Protein AF-A0AAV3IYG7-F1 (afdb_monomer_lite)

InterPro domains:
  IPR000477 Reverse transcriptase domain [PF00078] (35-120)
  IPR000477 Reverse transcriptase domain [PS50878] (16-145)
  IPR043502 DNA/RNA polymerase superfamily [SSF56672] (20-133)
  IPR051083 Group II Intron Splicing and Mobility/Defense [PTHR34047] (17-133)

pLDDT: mean 74.73, std 14.95, range [31.97, 92.0]

Secondary structure (DSSP, 8-state):
-HHHHHHHHHHHHHHHHHHHHS----PPPPEEEEEEPTTSS-EEEEEE--HHHHHHHHHHHHHHHHHHTTTS-TT--TT-TT--HHHHHHHHHHH-TT---------TTHHHH--HHHHHHHHHHH-S--TTTHHHHHHHHHTT-

Organism: NCBI:txid1140002

Foldseek 3Di:
DVVVVVVCVVVLVVLLCVCQVVVVDAFDAWDWDWDDDVPDPDTDTDGHGDPSLVSLVVVVVVVVLVQCVVVDDPCDQPPHPPGDPVNNVVCCVVPVVPPPDDDDDDDPPVLPPDDLVVVVVVVCVRDVPCSSVVNNSVSSVSNND

Structure (mmCIF, N/CA/C/O backbone):
data_AF-A0AAV3IYG7-F1
#
_entry.id   AF-A0AAV3IYG7-F1
#
loop_
_atom_site.group_PDB
_atom_site.id
_atom_site.type_symbol
_atom_site.label_atom_id
_atom_site.label_alt_id
_atom_site.label_comp_id
_atom_site.label_asym_id
_atom_site.label_entity_id
_atom_site.label_seq_id
_atom_site.pdbx_PDB_ins_code
_atom_site.Cartn_x
_atom_site.Cartn_y
_atom_site.Cartn_z
_atom_site.occupancy
_atom_site.B_iso_or_equiv
_atom_site.auth_seq_id
_atom_site.auth_comp_id
_atom_site.auth_asym_id
_atom_site.auth_atom_id
_atom_site.pdbx_PDB_model_num
ATOM 1 N N . MET A 1 1 ? 14.280 -11.332 24.195 1.00 46.75 1 MET A N 1
ATOM 2 C CA . MET A 1 1 ? 13.773 -10.893 22.870 1.00 46.75 1 MET A CA 1
ATOM 3 C C . MET A 1 1 ? 12.643 -11.783 22.332 1.00 46.75 1 MET A C 1
ATOM 5 O O . MET A 1 1 ? 11.568 -11.270 22.045 1.00 46.75 1 MET A O 1
ATOM 9 N N . ILE A 1 2 ? 12.818 -13.112 22.281 1.00 38.03 2 ILE A N 1
ATOM 10 C CA . ILE A 1 2 ? 11.799 -14.061 21.774 1.00 38.03 2 ILE A CA 1
ATOM 11 C C . ILE A 1 2 ? 10.493 -14.020 22.594 1.00 38.03 2 ILE A C 1
ATOM 13 O O . ILE A 1 2 ? 9.405 -13.979 22.024 1.00 38.03 2 ILE A O 1
ATOM 17 N N . GLN A 1 3 ? 10.577 -13.927 23.926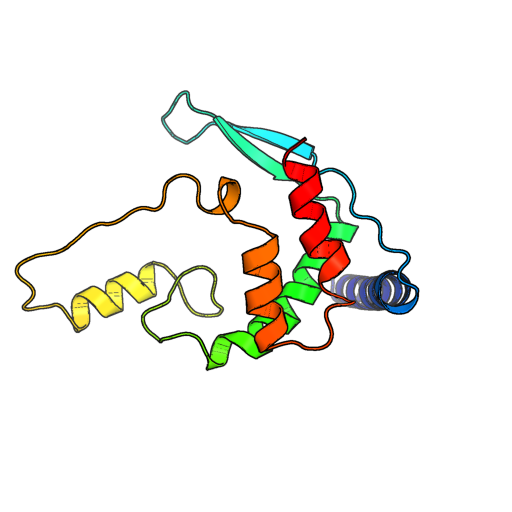 1.00 37.12 3 GLN A N 1
ATOM 18 C CA . GLN A 1 3 ? 9.386 -13.834 24.782 1.00 37.12 3 GLN A CA 1
ATOM 19 C C . GLN A 1 3 ? 8.567 -12.550 24.560 1.00 37.12 3 GLN A C 1
ATOM 21 O O . GLN A 1 3 ? 7.341 -12.617 24.576 1.00 37.12 3 GLN A O 1
ATOM 26 N N . GLN A 1 4 ? 9.205 -11.408 24.267 1.00 36.06 4 GLN A N 1
ATOM 27 C CA . GLN A 1 4 ? 8.495 -10.172 23.904 1.00 36.06 4 GLN A CA 1
ATOM 28 C C . GLN A 1 4 ? 7.768 -10.314 22.558 1.00 36.06 4 GLN A C 1
ATOM 30 O O . GLN A 1 4 ? 6.613 -9.910 22.459 1.00 36.06 4 GLN A O 1
ATOM 35 N N . MET A 1 5 ? 8.371 -10.961 21.551 1.00 31.97 5 MET A N 1
ATOM 36 C CA . MET A 1 5 ? 7.691 -11.241 20.275 1.00 31.97 5 MET A CA 1
ATOM 37 C C . MET A 1 5 ? 6.485 -12.174 20.446 1.00 31.97 5 MET A C 1
ATOM 39 O O . MET A 1 5 ? 5.448 -11.952 19.821 1.00 31.97 5 MET A O 1
ATOM 43 N N . VAL A 1 6 ? 6.577 -13.192 21.310 1.00 42.72 6 VAL A N 1
ATOM 44 C CA . VAL A 1 6 ? 5.449 -14.098 21.604 1.00 42.72 6 VAL A CA 1
ATOM 45 C C . VAL A 1 6 ? 4.322 -13.365 22.340 1.00 42.72 6 VAL A C 1
ATOM 47 O O . VAL A 1 6 ? 3.150 -13.555 22.013 1.00 42.72 6 VAL A O 1
ATOM 50 N N . LEU A 1 7 ? 4.656 -12.486 23.288 1.00 38.38 7 LEU A N 1
ATOM 51 C CA . LEU A 1 7 ? 3.686 -11.664 24.020 1.00 38.38 7 LEU A CA 1
ATOM 52 C C . LEU A 1 7 ? 2.997 -10.636 23.119 1.00 38.38 7 LEU A C 1
ATOM 54 O O . LEU A 1 7 ? 1.782 -10.466 23.220 1.00 38.38 7 LEU A O 1
ATOM 58 N N . VAL A 1 8 ? 3.738 -10.009 22.201 1.00 49.22 8 VAL A N 1
ATOM 59 C CA . VAL A 1 8 ? 3.182 -9.117 21.171 1.00 49.22 8 VAL A CA 1
ATOM 60 C C . VAL A 1 8 ? 2.242 -9.893 20.249 1.00 49.22 8 VAL A C 1
ATOM 62 O O . VAL A 1 8 ? 1.115 -9.451 20.037 1.00 49.22 8 VAL A O 1
ATOM 65 N N . LYS A 1 9 ? 2.627 -11.091 19.785 1.00 44.34 9 LYS A N 1
ATOM 66 C CA . LYS A 1 9 ? 1.757 -11.957 18.967 1.00 44.34 9 LYS A CA 1
ATOM 67 C C . LYS A 1 9 ? 0.492 -12.408 19.718 1.00 44.34 9 LYS A C 1
ATOM 69 O O . LYS A 1 9 ? -0.588 -12.413 19.130 1.00 44.34 9 LYS A O 1
ATOM 74 N N . LYS A 1 10 ? 0.585 -12.736 21.016 1.00 45.53 10 LYS A N 1
ATOM 75 C CA . LYS A 1 10 ? -0.571 -13.118 21.857 1.00 45.53 10 LYS A CA 1
ATOM 76 C C . LYS A 1 10 ? -1.506 -11.938 22.159 1.00 45.53 10 LYS A C 1
ATOM 78 O O . LYS A 1 10 ? -2.718 -12.086 22.006 1.00 45.53 10 LYS A O 1
ATOM 83 N N . LYS A 1 11 ? -0.975 -10.766 22.538 1.00 49.44 11 LYS A N 1
ATOM 84 C CA . LYS A 1 11 ? -1.778 -9.538 22.734 1.00 49.44 11 LYS A CA 1
ATOM 85 C C . LYS A 1 11 ? -2.436 -9.091 21.431 1.00 49.44 11 LYS A C 1
ATOM 87 O O . LYS A 1 11 ? -3.602 -8.711 21.446 1.00 49.44 11 LYS A O 1
ATOM 92 N N . SER A 1 12 ? -1.719 -9.195 20.315 1.00 51.84 12 SER A N 1
ATOM 93 C CA . SER A 1 12 ? -2.225 -8.835 18.992 1.00 51.84 12 SER A CA 1
ATOM 94 C C . SER A 1 12 ? -3.387 -9.729 18.552 1.00 51.84 12 SER A C 1
ATOM 96 O O . SER A 1 12 ? -4.419 -9.195 18.162 1.00 51.84 12 SER A O 1
ATOM 98 N N . LYS A 1 13 ? -3.300 -11.056 18.739 1.00 55.12 13 LYS A N 1
ATOM 99 C CA . LYS A 1 13 ? -4.431 -11.975 18.493 1.00 55.12 13 LYS A CA 1
ATOM 100 C C . LYS A 1 13 ? -5.660 -11.662 19.352 1.00 55.12 13 LYS A C 1
ATOM 102 O O . LYS A 1 13 ? -6.780 -11.737 18.855 1.00 55.12 13 LYS A O 1
ATOM 107 N N . LYS A 1 14 ? -5.465 -11.313 20.630 1.00 56.75 14 LYS A N 1
ATOM 108 C CA . LYS A 1 14 ? -6.571 -11.000 21.551 1.00 56.75 14 LYS A CA 1
ATOM 109 C C . LYS A 1 14 ? -7.279 -9.698 21.169 1.00 56.75 14 LYS A C 1
ATOM 111 O O . LYS A 1 14 ? -8.501 -9.672 21.151 1.00 56.75 14 LYS A O 1
ATOM 116 N N . LEU A 1 15 ? -6.523 -8.654 20.824 1.00 55.88 15 LEU A N 1
ATOM 117 C CA . LEU A 1 15 ? -7.082 -7.377 20.370 1.00 55.88 15 LEU A CA 1
ATOM 118 C C . LEU A 1 15 ? -7.750 -7.516 18.998 1.00 55.88 15 LEU A C 1
ATOM 120 O O . LEU A 1 15 ? -8.841 -7.002 18.808 1.00 55.88 15 LEU A O 1
ATOM 124 N N . PHE A 1 16 ? -7.145 -8.262 18.072 1.00 62.09 16 PHE A N 1
ATOM 125 C CA . PHE A 1 16 ? -7.723 -8.520 16.753 1.00 62.09 16 PHE A CA 1
ATOM 126 C C . PHE A 1 16 ? -9.082 -9.228 16.855 1.00 62.09 16 PHE A C 1
ATOM 128 O O . PHE A 1 16 ? -10.060 -8.750 16.289 1.00 62.09 16 PHE A O 1
ATOM 135 N N . ASN A 1 17 ? -9.168 -10.305 17.647 1.00 59.12 17 ASN A N 1
ATOM 136 C CA . ASN A 1 17 ? -10.435 -11.000 17.885 1.00 59.12 17 ASN A CA 1
ATOM 137 C C . ASN A 1 17 ? -11.465 -10.106 18.583 1.00 59.12 17 ASN A C 1
ATOM 139 O O . ASN A 1 17 ? -12.628 -10.151 18.217 1.00 59.12 17 ASN A O 1
ATOM 143 N N . LEU A 1 18 ? -11.061 -9.289 19.557 1.00 56.06 18 LEU A N 1
ATOM 144 C CA . LEU A 1 18 ? -11.997 -8.430 20.285 1.00 56.06 18 LEU A CA 1
ATOM 145 C C . LEU A 1 18 ? -12.561 -7.301 19.406 1.00 56.06 18 LEU A C 1
ATOM 147 O O . LEU A 1 18 ? -13.737 -6.986 19.497 1.00 56.06 18 LEU A O 1
ATOM 151 N N . TYR A 1 19 ? -11.741 -6.703 18.540 1.00 61.50 19 TYR A N 1
ATOM 152 C CA . TYR A 1 19 ? -12.141 -5.539 17.745 1.00 61.50 19 TYR A CA 1
ATOM 153 C C . TYR A 1 19 ? -12.897 -5.889 16.459 1.00 61.50 19 TYR A C 1
ATOM 155 O O . TYR A 1 19 ? -13.784 -5.139 16.060 1.00 61.50 19 TYR A O 1
ATOM 163 N N . LEU A 1 20 ? -12.553 -7.004 15.807 1.00 62.19 20 LEU A N 1
ATOM 164 C CA . LEU A 1 20 ? -13.175 -7.405 14.539 1.00 62.19 20 LEU A CA 1
ATOM 165 C C . LEU A 1 20 ? -14.357 -8.352 14.717 1.00 62.19 20 LEU A C 1
ATOM 167 O O . LEU A 1 20 ? -15.270 -8.321 13.901 1.00 62.19 20 LEU A O 1
ATOM 171 N N . LYS A 1 21 ? -14.347 -9.191 15.758 1.00 60.94 21 LYS A N 1
ATOM 172 C CA . LYS A 1 21 ? -15.425 -10.161 15.986 1.00 60.94 21 LYS A CA 1
ATOM 173 C C . LYS A 1 21 ? -16.632 -9.535 16.682 1.00 60.94 21 LYS A C 1
ATOM 175 O O . LYS A 1 21 ? -17.751 -9.922 16.386 1.00 60.94 21 LYS A O 1
ATOM 180 N N . GLU A 1 22 ? -16.396 -8.562 17.561 1.00 60.81 22 GLU A N 1
ATOM 181 C CA . GLU A 1 22 ? -17.451 -7.835 18.283 1.00 60.81 22 GLU A CA 1
ATOM 182 C C . GLU A 1 22 ? -17.884 -6.544 17.560 1.00 60.81 22 GLU A C 1
ATOM 184 O O . GLU A 1 22 ? -18.664 -5.775 18.106 1.00 60.81 22 GLU A O 1
ATOM 189 N N . GLU A 1 23 ? -17.332 -6.247 16.373 1.00 64.62 23 GLU A N 1
ATOM 190 C CA . GLU A 1 23 ? -17.621 -5.034 15.576 1.00 64.62 23 GLU A CA 1
ATOM 191 C C . GLU A 1 23 ? -17.437 -3.694 16.337 1.00 64.62 23 GLU A C 1
ATOM 193 O O . GLU A 1 23 ? -17.863 -2.633 15.891 1.00 64.62 23 GLU A O 1
ATOM 198 N N . THR A 1 24 ? -16.735 -3.702 17.475 1.00 66.06 24 THR A N 1
ATOM 199 C CA . THR A 1 24 ? -16.560 -2.528 18.353 1.00 66.06 24 THR A CA 1
ATOM 200 C C . THR A 1 24 ? -15.470 -1.561 17.888 1.00 66.06 24 THR A C 1
ATOM 202 O O . THR A 1 24 ? -15.221 -0.535 18.533 1.00 66.06 24 THR A O 1
ATOM 205 N N . TYR A 1 25 ? -14.777 -1.862 16.787 1.00 69.62 25 TYR A N 1
ATOM 206 C CA . TYR A 1 25 ? -13.652 -1.055 16.335 1.00 69.62 25 TYR A CA 1
ATOM 207 C C . TYR A 1 25 ? -14.087 0.296 15.761 1.00 69.62 25 TYR A C 1
ATOM 209 O O . TYR A 1 25 ? -14.676 0.383 14.685 1.00 69.62 25 TYR A O 1
ATOM 217 N N . HIS A 1 26 ? -13.694 1.361 16.458 1.00 68.88 26 HIS A N 1
ATOM 218 C CA . HIS A 1 26 ? -13.879 2.737 16.019 1.00 68.88 26 HIS A CA 1
ATOM 219 C C . HIS A 1 26 ? -12.515 3.369 15.718 1.00 68.88 26 HIS A C 1
ATOM 221 O O . HIS A 1 26 ? -11.714 3.561 16.643 1.00 68.88 26 HIS A O 1
ATOM 227 N N . PRO A 1 27 ? -12.219 3.688 14.444 1.00 70.44 27 PRO A N 1
ATOM 228 C CA . PRO A 1 27 ? -10.933 4.251 14.069 1.00 70.44 27 PRO A CA 1
ATOM 229 C C . PRO A 1 27 ? -10.714 5.617 14.721 1.00 70.44 27 PRO A C 1
ATOM 231 O O . PRO A 1 27 ? -11.581 6.490 14.687 1.00 70.44 27 PRO A O 1
ATOM 234 N N . GLN A 1 28 ? -9.523 5.819 15.283 1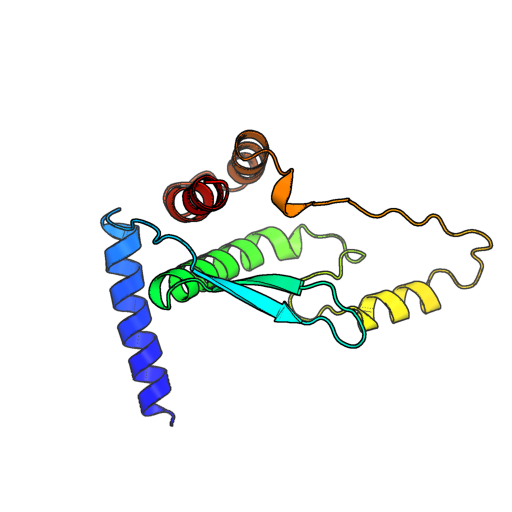.00 72.38 28 GLN A N 1
ATOM 235 C CA . GLN A 1 28 ? -9.152 7.093 15.894 1.00 72.38 28 GLN A CA 1
ATOM 236 C C . GLN A 1 28 ? -8.636 8.080 14.832 1.00 72.38 28 GLN A C 1
ATOM 238 O O . GLN A 1 28 ? -8.007 7.656 13.847 1.00 72.38 28 GLN A O 1
ATOM 243 N N . PRO A 1 29 ? -8.859 9.398 15.016 1.00 73.06 29 PRO A N 1
ATOM 244 C CA . PRO A 1 29 ? -8.343 10.407 14.103 1.00 73.06 29 PRO A CA 1
ATOM 245 C C . PRO A 1 29 ? -6.814 10.350 14.058 1.00 73.06 29 PRO A C 1
ATOM 247 O O . PRO A 1 29 ? -6.127 10.167 15.066 1.00 73.06 29 PRO A O 1
ATOM 250 N N . VAL A 1 30 ? -6.271 10.471 12.851 1.00 75.94 30 VAL A N 1
ATOM 251 C CA . VAL A 1 30 ? -4.832 10.351 12.612 1.00 75.94 30 VAL A CA 1
ATOM 252 C C . VAL A 1 30 ? -4.137 11.654 12.990 1.00 75.94 30 VAL A C 1
ATOM 254 O O . VAL A 1 30 ? -4.538 12.730 12.552 1.00 75.94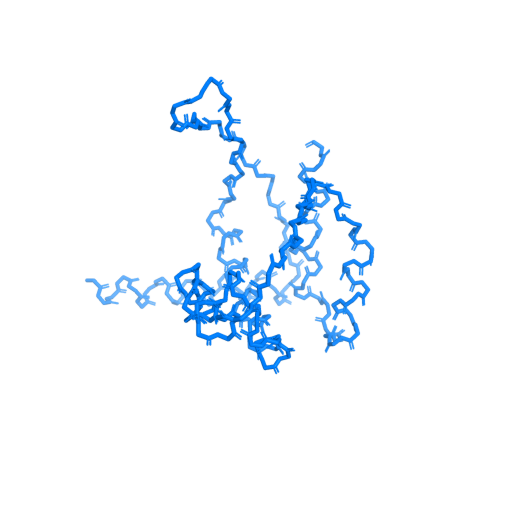 30 VAL A O 1
ATOM 257 N N . ARG A 1 31 ? -3.054 11.566 13.769 1.00 77.31 31 ARG A N 1
ATOM 258 C CA . ARG A 1 31 ? -2.270 12.746 14.152 1.00 77.31 31 ARG A CA 1
ATOM 259 C C . ARG A 1 31 ? -1.449 13.226 12.959 1.00 77.31 31 ARG A C 1
ATOM 261 O O . ARG A 1 31 ? -0.672 12.445 12.410 1.00 77.31 31 ARG A O 1
ATOM 268 N N . ARG A 1 32 ? -1.601 14.494 12.569 1.00 78.25 32 ARG A N 1
ATOM 269 C CA . ARG A 1 32 ? -0.778 15.107 11.518 1.00 78.25 32 ARG A CA 1
ATOM 270 C C . ARG A 1 32 ? 0.536 15.613 12.104 1.00 78.25 32 ARG A C 1
ATOM 272 O O . ARG A 1 32 ? 0.541 16.349 13.084 1.00 78.25 32 ARG A O 1
ATOM 279 N N . MET A 1 33 ? 1.639 15.224 11.481 1.00 80.62 33 MET A N 1
ATOM 280 C CA . MET A 1 33 ? 2.983 15.704 11.782 1.00 80.62 33 MET A CA 1
ATOM 281 C C . MET A 1 33 ? 3.622 16.191 10.488 1.00 80.62 33 MET A C 1
ATOM 283 O O . MET A 1 33 ? 3.535 15.513 9.468 1.00 80.62 33 MET A O 1
ATOM 287 N N . TYR A 1 34 ? 4.261 17.353 10.515 1.00 79.94 34 TYR A N 1
ATOM 288 C CA . TYR A 1 34 ? 4.933 17.903 9.345 1.00 79.94 34 TYR A CA 1
ATOM 289 C C . TYR A 1 34 ? 6.423 17.594 9.425 1.00 79.94 34 TYR A C 1
ATOM 291 O O . TYR A 1 34 ? 7.075 17.943 10.405 1.00 79.94 34 TYR A O 1
ATOM 299 N N . ILE A 1 35 ? 6.951 16.920 8.402 1.00 81.94 35 ILE A N 1
ATOM 300 C CA . ILE A 1 35 ? 8.389 16.669 8.262 1.00 81.94 35 ILE A CA 1
ATOM 301 C C . ILE A 1 35 ? 8.908 17.448 7.063 1.00 81.94 35 ILE A C 1
ATOM 303 O O . ILE A 1 35 ? 8.310 17.428 5.987 1.00 81.94 35 ILE A O 1
ATOM 307 N N . GLU A 1 36 ? 10.033 18.127 7.233 1.00 82.94 36 GLU A N 1
ATOM 308 C CA . GLU A 1 36 ? 10.691 18.842 6.147 1.00 82.94 36 GLU A CA 1
ATOM 309 C C . GLU A 1 36 ? 11.228 17.869 5.094 1.00 82.94 36 GLU A C 1
ATOM 311 O O . GLU A 1 36 ? 11.810 16.823 5.401 1.00 82.94 36 GLU A O 1
ATOM 316 N N . LYS A 1 37 ? 11.031 18.194 3.816 1.00 75.62 37 LYS A N 1
ATOM 317 C CA . LYS A 1 37 ? 11.678 17.437 2.744 1.00 75.62 37 LYS A CA 1
ATOM 318 C C . LYS A 1 37 ? 13.169 17.771 2.727 1.00 75.62 37 LYS A C 1
ATOM 320 O O . LYS A 1 37 ? 13.540 18.939 2.808 1.00 75.62 37 LYS A O 1
ATOM 325 N N . LYS A 1 38 ? 14.014 16.755 2.512 1.00 77.38 38 LYS A N 1
ATOM 326 C CA . LYS A 1 38 ? 15.436 16.970 2.201 1.00 77.38 38 LYS A CA 1
ATOM 327 C C . LYS A 1 38 ? 15.549 17.997 1.067 1.00 77.38 38 LYS A C 1
ATOM 329 O O . LYS A 1 38 ? 14.955 17.806 0.008 1.00 77.38 38 LYS A O 1
ATOM 334 N N . ASN A 1 39 ? 16.293 19.073 1.319 1.00 73.19 39 ASN A N 1
ATOM 335 C CA . ASN A 1 39 ? 16.606 20.147 0.373 1.00 73.19 39 ASN A CA 1
ATOM 336 C C . ASN A 1 39 ? 15.404 20.965 -0.152 1.00 73.19 39 ASN A C 1
ATOM 338 O O . ASN A 1 39 ? 15.480 21.525 -1.244 1.00 73.19 39 ASN A O 1
ATOM 342 N N . SER A 1 40 ? 14.290 21.079 0.587 1.00 73.25 40 SER A N 1
ATOM 343 C CA . SER A 1 40 ? 13.209 22.007 0.205 1.00 73.25 40 SER A CA 1
ATOM 344 C C . SER A 1 40 ? 12.466 22.586 1.411 1.00 73.25 40 SER A C 1
ATOM 346 O O . SER A 1 40 ? 12.197 21.862 2.364 1.00 73.25 40 SER A O 1
ATOM 348 N N . LYS A 1 41 ? 11.993 23.838 1.311 1.00 71.31 41 LYS A N 1
ATOM 349 C CA . LYS A 1 41 ? 11.106 24.471 2.314 1.00 71.31 41 LYS A CA 1
ATOM 350 C C . LYS A 1 41 ? 9.698 23.847 2.399 1.00 71.31 41 LYS A C 1
ATOM 352 O O . LYS A 1 41 ? 8.896 24.253 3.233 1.00 71.31 41 LYS A O 1
ATOM 357 N N . LYS A 1 42 ? 9.352 22.893 1.522 1.00 75.62 42 LYS A N 1
ATOM 358 C CA . LYS A 1 42 ? 8.033 22.242 1.519 1.00 75.62 42 LYS A CA 1
ATOM 359 C C . LYS A 1 42 ? 7.984 21.136 2.572 1.00 75.62 42 LYS A C 1
ATOM 361 O O . LYS A 1 42 ? 8.818 20.229 2.574 1.00 75.62 42 LYS A O 1
ATOM 366 N N . GLN A 1 43 ? 6.956 21.175 3.412 1.00 78.00 43 GLN A N 1
ATOM 367 C CA . GLN A 1 43 ? 6.691 20.151 4.417 1.00 78.00 43 GLN A CA 1
ATOM 368 C C . GLN A 1 43 ? 5.881 18.988 3.824 1.00 78.00 43 GLN A C 1
ATOM 370 O O . GLN A 1 43 ? 4.998 19.182 2.985 1.00 78.00 43 GLN A O 1
ATOM 375 N N . ARG A 1 44 ? 6.186 17.760 4.252 1.00 74.44 44 ARG A N 1
ATOM 376 C CA . ARG A 1 44 ? 5.399 16.556 3.976 1.00 74.44 44 ARG A CA 1
ATOM 377 C C . ARG A 1 44 ? 4.492 16.288 5.182 1.00 74.44 44 ARG A C 1
ATOM 379 O O . ARG A 1 44 ? 5.021 15.978 6.251 1.00 74.44 44 ARG A O 1
ATOM 386 N N . PRO A 1 45 ? 3.160 16.375 5.035 1.00 78.44 45 PRO A N 1
ATOM 387 C CA . PRO A 1 45 ? 2.260 15.931 6.085 1.00 78.44 45 PRO A CA 1
ATOM 388 C C . PRO A 1 45 ? 2.358 14.405 6.209 1.00 78.44 45 PRO A C 1
ATOM 390 O O . PRO A 1 45 ? 2.208 13.672 5.231 1.00 78.44 45 PRO A O 1
ATOM 393 N N . LEU A 1 46 ? 2.631 13.924 7.415 1.00 76.25 46 LEU A N 1
ATOM 394 C CA . LEU A 1 46 ? 2.535 12.524 7.798 1.00 76.25 46 LEU A CA 1
ATOM 395 C C . LEU A 1 46 ? 1.327 12.342 8.699 1.00 76.25 46 LEU A C 1
ATOM 397 O O . LEU A 1 46 ? 1.179 13.025 9.710 1.00 76.25 46 LEU A O 1
ATOM 401 N N . GLY A 1 47 ? 0.485 11.381 8.345 1.00 77.50 47 GLY A N 1
ATOM 402 C CA . GLY A 1 47 ? -0.529 10.872 9.244 1.00 77.50 47 GLY A CA 1
ATOM 403 C C . GLY A 1 47 ? 0.056 9.749 10.095 1.00 77.50 47 GLY A C 1
ATOM 404 O O . GLY A 1 47 ? 0.403 8.700 9.558 1.00 77.50 47 GLY A O 1
ATOM 405 N N . ILE A 1 48 ? 0.167 9.947 11.408 1.00 75.88 48 ILE A N 1
ATOM 406 C CA . ILE A 1 48 ? 0.605 8.913 12.351 1.00 75.88 48 ILE A CA 1
ATOM 407 C C . ILE A 1 48 ? -0.633 8.278 12.993 1.00 75.88 48 ILE A C 1
ATOM 409 O O . ILE A 1 48 ? -1.263 8.893 13.861 1.00 75.88 48 ILE A O 1
ATOM 413 N N . PRO A 1 49 ? -1.020 7.060 12.569 1.00 78.56 49 PRO A N 1
ATOM 414 C CA . PRO A 1 49 ? -2.090 6.318 13.222 1.00 78.56 49 PRO A CA 1
ATOM 415 C C . PRO A 1 49 ? -1.657 5.825 14.609 1.00 78.56 49 PRO A C 1
ATOM 417 O O . PRO A 1 49 ? -0.464 5.660 14.889 1.00 78.56 49 PRO A O 1
ATOM 420 N N . THR A 1 50 ? -2.638 5.564 15.473 1.00 80.69 50 THR A N 1
ATOM 421 C CA . THR A 1 50 ? -2.423 4.929 16.780 1.00 80.69 50 THR A CA 1
ATOM 422 C C . THR A 1 50 ? -1.879 3.507 16.609 1.00 80.69 50 THR A C 1
ATOM 424 O O . THR A 1 50 ? -1.985 2.899 15.543 1.00 80.69 50 THR A O 1
ATOM 427 N N . PHE A 1 51 ? -1.274 2.952 17.662 1.00 80.38 51 PHE A N 1
ATOM 428 C CA . PHE A 1 51 ? -0.709 1.600 17.613 1.00 80.38 51 PHE A CA 1
ATOM 429 C C . PHE A 1 51 ? -1.763 0.528 17.289 1.00 80.38 51 PHE A C 1
ATOM 431 O O . PHE A 1 51 ? -1.501 -0.367 16.491 1.00 80.38 51 PHE A O 1
ATOM 438 N N . THR A 1 52 ? -2.960 0.646 17.868 1.00 77.25 52 THR A N 1
ATOM 439 C CA . THR A 1 52 ? -4.096 -0.248 17.594 1.00 77.25 52 THR A CA 1
ATOM 440 C C . THR A 1 52 ? -4.496 -0.204 16.126 1.00 77.25 52 THR A C 1
ATOM 442 O O . THR A 1 52 ? -4.680 -1.247 15.504 1.00 77.25 52 THR A O 1
ATOM 445 N N . ASP A 1 53 ? -4.548 0.994 15.549 1.00 77.31 53 ASP A N 1
ATOM 446 C CA . ASP A 1 53 ? -4.941 1.176 14.158 1.00 77.31 53 ASP A CA 1
ATOM 447 C C . ASP A 1 53 ? -3.870 0.658 13.202 1.00 77.31 53 ASP A C 1
ATOM 449 O O . ASP A 1 53 ? -4.210 0.028 12.207 1.00 77.31 53 ASP A O 1
ATOM 453 N N . LYS A 1 54 ? -2.582 0.858 13.518 1.00 80.38 54 LYS A N 1
ATOM 454 C CA . LYS A 1 54 ? -1.479 0.240 12.763 1.00 80.38 54 LYS A CA 1
ATOM 455 C C . LYS A 1 54 ? -1.600 -1.276 12.762 1.00 80.38 54 LYS A C 1
ATOM 457 O O . LYS A 1 54 ? -1.427 -1.900 11.728 1.00 80.38 54 LYS A O 1
ATOM 462 N N . LEU A 1 55 ? -1.919 -1.866 13.911 1.00 81.00 55 LEU A N 1
ATOM 463 C CA . LEU A 1 55 ? -2.032 -3.314 14.044 1.00 81.00 55 LEU A CA 1
ATOM 464 C C . LEU A 1 55 ? -3.160 -3.888 13.180 1.00 81.00 55 LEU A C 1
ATOM 466 O O . LEU A 1 55 ? -2.966 -4.897 12.507 1.00 81.00 55 LEU A O 1
ATOM 470 N N . ILE A 1 56 ? -4.323 -3.234 13.189 1.00 77.88 56 ILE A N 1
ATOM 471 C CA . ILE A 1 56 ? -5.479 -3.639 12.381 1.00 77.88 56 ILE A CA 1
ATOM 472 C C . ILE A 1 56 ? -5.194 -3.408 10.892 1.00 77.88 56 ILE A C 1
ATOM 474 O O . ILE A 1 56 ? -5.479 -4.286 10.082 1.00 77.88 56 ILE A O 1
ATOM 478 N N . GLN A 1 57 ? -4.568 -2.282 10.532 1.00 79.94 57 GLN A N 1
ATOM 479 C CA . GLN A 1 57 ? -4.145 -1.996 9.157 1.00 79.94 57 GLN A CA 1
ATOM 480 C C . GLN A 1 57 ? -3.159 -3.042 8.626 1.00 79.94 57 GLN A C 1
ATOM 482 O O . GLN A 1 57 ? -3.351 -3.527 7.516 1.00 79.94 57 GLN A O 1
ATOM 487 N N . GLU A 1 58 ? -2.152 -3.439 9.409 1.00 83.25 58 GLU A N 1
ATOM 488 C CA . GLU A 1 58 ? -1.198 -4.484 9.010 1.00 83.25 58 GLU A CA 1
ATOM 489 C C . GLU A 1 58 ? -1.871 -5.854 8.868 1.00 83.25 58 GLU A C 1
ATOM 491 O O . GLU A 1 58 ? -1.587 -6.596 7.933 1.00 83.25 58 GLU A O 1
ATOM 496 N N . ALA A 1 59 ? -2.810 -6.195 9.750 1.00 81.31 59 ALA A N 1
ATOM 497 C CA . ALA A 1 59 ? -3.529 -7.458 9.635 1.00 81.31 59 ALA A CA 1
ATOM 498 C C . ALA A 1 59 ? -4.436 -7.504 8.391 1.00 81.31 59 ALA A C 1
ATOM 500 O O . ALA A 1 59 ? -4.449 -8.504 7.674 1.00 81.31 59 ALA A O 1
ATOM 501 N N . VAL A 1 60 ? -5.142 -6.410 8.091 1.00 80.62 60 VAL A N 1
ATOM 502 C CA . VAL A 1 60 ? -5.933 -6.272 6.856 1.00 80.62 60 VAL A CA 1
ATOM 503 C C . VAL A 1 60 ? -5.032 -6.306 5.623 1.00 80.62 60 VAL A C 1
ATOM 505 O O . VAL A 1 60 ? -5.367 -6.966 4.642 1.00 80.62 60 VAL A O 1
ATOM 508 N N . ARG A 1 61 ? -3.868 -5.652 5.684 1.00 84.81 61 ARG A N 1
ATOM 509 C CA . ARG A 1 61 ? -2.866 -5.674 4.618 1.00 84.81 61 ARG A CA 1
ATOM 510 C C . ARG A 1 61 ? -2.426 -7.098 4.288 1.00 84.81 61 ARG A C 1
ATOM 512 O O . ARG A 1 61 ? -2.443 -7.445 3.118 1.00 84.81 61 ARG A O 1
ATOM 519 N N . LEU A 1 62 ? -2.107 -7.926 5.284 1.00 83.31 62 LEU A N 1
ATOM 520 C CA . LEU A 1 62 ? -1.705 -9.324 5.059 1.00 83.31 62 LEU A CA 1
ATOM 521 C C . LEU A 1 62 ? -2.793 -10.139 4.342 1.00 83.31 62 LEU A C 1
ATOM 523 O O . LEU A 1 62 ? -2.492 -10.931 3.450 1.00 83.31 62 LEU A O 1
ATOM 527 N N . ILE A 1 63 ? -4.061 -9.929 4.711 1.00 83.00 63 ILE A N 1
ATOM 528 C CA . ILE A 1 63 ? -5.197 -10.593 4.058 1.00 83.00 63 ILE A CA 1
ATOM 529 C C . ILE A 1 63 ? -5.310 -10.123 2.604 1.00 83.00 63 ILE A C 1
ATOM 531 O O . ILE A 1 63 ? -5.372 -10.951 1.698 1.00 83.00 63 ILE A O 1
ATOM 535 N N . LEU A 1 64 ? -5.288 -8.809 2.366 1.00 83.62 64 LEU A N 1
ATOM 536 C CA . LEU A 1 64 ? -5.393 -8.243 1.020 1.00 83.62 64 LEU A CA 1
ATOM 537 C C . LEU A 1 64 ? -4.213 -8.650 0.131 1.00 83.62 64 LEU A C 1
ATOM 539 O O . LEU A 1 64 ? -4.433 -9.026 -1.016 1.00 83.62 64 LEU A O 1
ATOM 543 N N . GLU A 1 65 ? -2.987 -8.643 0.654 1.00 85.38 65 GLU A N 1
ATOM 544 C CA . GLU A 1 65 ? -1.796 -9.108 -0.064 1.00 85.38 65 GLU A CA 1
ATOM 545 C C . GLU A 1 65 ? -1.986 -10.555 -0.538 1.00 85.38 65 GLU A C 1
ATOM 547 O O . GLU A 1 65 ? -1.788 -10.831 -1.715 1.00 85.38 65 GLU A O 1
ATOM 552 N N . SER A 1 66 ? -2.480 -11.461 0.314 1.00 86.31 66 SER A N 1
ATOM 553 C CA . SER A 1 66 ? -2.703 -12.861 -0.085 1.00 86.31 66 SER A CA 1
ATOM 554 C C . SER A 1 66 ? -3.723 -13.045 -1.222 1.00 86.31 66 SER A C 1
ATOM 556 O O . SER A 1 66 ? -3.624 -14.005 -1.984 1.00 86.31 66 SER A O 1
ATOM 558 N N . ILE A 1 67 ? -4.685 -12.125 -1.359 1.00 85.75 67 ILE A N 1
ATOM 559 C CA . ILE A 1 67 ? -5.754 -12.188 -2.368 1.00 85.75 67 ILE A CA 1
ATOM 560 C C . ILE A 1 67 ? -5.316 -11.520 -3.676 1.00 85.75 67 ILE A C 1
ATOM 562 O O . ILE A 1 67 ? -5.615 -12.021 -4.760 1.00 85.75 67 ILE A O 1
ATOM 566 N N . TYR A 1 68 ? -4.646 -10.369 -3.586 1.00 87.81 68 TYR A N 1
ATOM 567 C CA . TYR A 1 68 ? -4.323 -9.534 -4.744 1.00 87.81 68 TYR A CA 1
ATOM 568 C C . TYR A 1 68 ? -2.943 -9.812 -5.343 1.00 87.81 68 TYR A C 1
ATOM 570 O O . TYR A 1 68 ? -2.769 -9.583 -6.536 1.00 87.81 68 TYR A O 1
ATOM 578 N N . GLU A 1 69 ? -1.985 -10.346 -4.582 1.00 87.62 69 GLU A N 1
ATOM 579 C CA . GLU A 1 69 ? -0.655 -10.676 -5.109 1.00 87.62 69 GLU A CA 1
ATOM 580 C C . GLU A 1 69 ? -0.673 -11.601 -6.343 1.00 87.62 69 GLU A C 1
ATOM 582 O O . GLU A 1 69 ? 0.026 -11.271 -7.300 1.00 87.62 69 GLU A O 1
ATOM 587 N N . PRO A 1 70 ? -1.486 -12.680 -6.417 1.00 88.50 70 PRO A N 1
ATOM 588 C CA . PRO A 1 70 ? -1.565 -13.501 -7.631 1.00 88.50 70 PRO A CA 1
ATOM 589 C C . PRO A 1 70 ? -2.321 -12.830 -8.790 1.00 88.50 70 PRO A C 1
ATOM 591 O O . PRO A 1 70 ? -2.299 -13.336 -9.906 1.00 88.50 70 PRO A O 1
ATOM 594 N N . VAL A 1 71 ? -3.030 -11.728 -8.533 1.00 89.44 71 VAL A N 1
ATOM 595 C CA . VAL A 1 71 ? -3.800 -10.983 -9.544 1.00 89.44 71 VAL A CA 1
ATOM 596 C C . VAL A 1 71 ? -2.961 -9.858 -10.154 1.00 89.44 71 VAL A C 1
ATOM 598 O O . VAL A 1 71 ? -3.247 -9.410 -11.260 1.00 89.44 71 VAL A O 1
ATOM 601 N N . PHE A 1 72 ? -1.955 -9.362 -9.432 1.00 90.00 72 PHE A N 1
ATOM 602 C CA . PHE A 1 72 ? -1.132 -8.256 -9.898 1.00 90.00 72 PHE A CA 1
ATOM 603 C C . PHE A 1 72 ? -0.155 -8.680 -10.991 1.00 90.00 72 PHE A C 1
ATOM 605 O O . PHE A 1 72 ? 0.662 -9.578 -10.802 1.00 90.00 72 PHE A O 1
ATOM 612 N N . GLU A 1 73 ? -0.157 -7.907 -12.073 1.00 89.94 73 GLU A N 1
ATOM 613 C CA . GLU A 1 73 ? 0.796 -8.032 -13.171 1.00 89.94 73 GLU A CA 1
ATOM 614 C C . GLU A 1 73 ? 2.251 -7.901 -12.715 1.00 89.94 73 GLU A C 1
ATOM 616 O O . GLU A 1 73 ? 2.578 -7.136 -11.799 1.00 89.94 73 GLU A O 1
ATOM 621 N N . ASP A 1 74 ? 3.155 -8.589 -13.407 1.00 87.62 74 ASP A N 1
ATOM 622 C CA . ASP A 1 74 ? 4.584 -8.599 -13.075 1.00 87.62 74 ASP A CA 1
ATOM 623 C C . ASP A 1 74 ? 5.265 -7.232 -13.219 1.00 87.62 74 ASP A C 1
ATOM 625 O O . ASP A 1 74 ? 6.247 -6.955 -12.525 1.00 87.62 74 ASP A O 1
ATOM 629 N N . VAL A 1 75 ? 4.709 -6.363 -14.065 1.00 88.56 75 VAL A N 1
ATOM 630 C CA . VAL A 1 75 ? 5.169 -4.980 -14.278 1.00 88.56 75 VAL A CA 1
ATOM 631 C C . VAL A 1 75 ? 4.777 -4.033 -13.136 1.00 88.56 75 VAL A C 1
ATOM 633 O O . VAL A 1 75 ? 5.249 -2.897 -13.071 1.00 88.56 75 VAL A O 1
ATOM 636 N N . SER A 1 76 ? 3.927 -4.477 -12.204 1.00 90.94 76 SER A N 1
ATOM 637 C CA . SER A 1 76 ? 3.580 -3.711 -11.007 1.00 90.94 76 SER A CA 1
ATOM 638 C C . SER A 1 76 ? 4.605 -3.966 -9.904 1.00 90.94 76 SER A C 1
ATOM 640 O O . SER A 1 76 ? 4.688 -5.065 -9.356 1.00 90.94 76 SER A O 1
ATOM 642 N N . HIS A 1 77 ? 5.390 -2.949 -9.542 1.00 87.88 77 HIS A N 1
ATOM 643 C CA . HIS A 1 77 ? 6.470 -3.090 -8.550 1.00 87.88 77 HIS A CA 1
ATOM 644 C C . HIS A 1 77 ? 6.238 -2.320 -7.240 1.00 87.88 77 HIS A C 1
ATOM 646 O O . HIS A 1 77 ? 6.986 -2.506 -6.278 1.00 87.88 77 HIS A O 1
ATOM 652 N N . GLY A 1 78 ? 5.253 -1.423 -7.192 1.00 89.19 78 GLY A N 1
ATOM 653 C CA . GLY A 1 78 ? 5.023 -0.544 -6.044 1.00 89.19 78 GLY A CA 1
ATOM 654 C C . GLY A 1 78 ? 4.374 -1.272 -4.866 1.00 89.19 78 GLY A C 1
ATOM 655 O O . GLY A 1 78 ? 3.370 -1.945 -5.048 1.00 89.19 78 GLY A O 1
ATOM 656 N N . PHE A 1 79 ? 4.917 -1.090 -3.656 1.00 86.81 79 PHE A N 1
ATOM 657 C CA . PHE A 1 79 ? 4.329 -1.555 -2.384 1.00 86.81 79 PHE A CA 1
ATOM 658 C C . PHE A 1 79 ? 3.998 -3.059 -2.307 1.00 86.81 79 PHE A C 1
ATOM 660 O O . PHE A 1 79 ? 3.125 -3.451 -1.537 1.00 86.81 79 PHE A O 1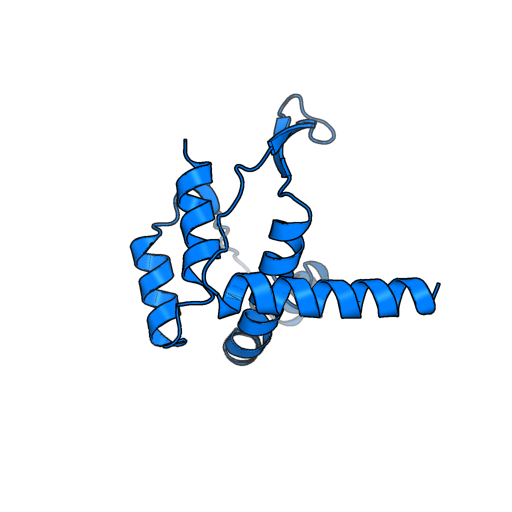
ATOM 667 N N . ARG A 1 80 ? 4.716 -3.901 -3.059 1.00 89.38 80 ARG A N 1
ATOM 668 C CA . ARG A 1 80 ? 4.527 -5.359 -3.092 1.00 89.38 80 ARG A CA 1
ATOM 669 C C . ARG A 1 80 ? 5.644 -6.111 -2.362 1.00 89.38 80 ARG A C 1
ATOM 671 O O . ARG A 1 80 ? 6.786 -5.638 -2.341 1.00 89.38 80 ARG A O 1
ATOM 678 N N . PRO A 1 81 ? 5.360 -7.290 -1.781 1.00 86.94 81 PRO A N 1
ATOM 679 C CA . PRO A 1 81 ? 6.395 -8.135 -1.199 1.00 86.94 81 PRO A CA 1
ATOM 680 C C . PRO A 1 81 ? 7.413 -8.550 -2.272 1.00 86.94 81 PRO A C 1
ATOM 682 O O . PRO A 1 81 ? 7.056 -8.863 -3.401 1.00 86.94 81 PRO A O 1
ATOM 685 N N . GLN A 1 82 ? 8.704 -8.530 -1.931 1.00 87.75 82 GLN A N 1
ATOM 686 C CA . GLN A 1 82 ? 9.818 -8.882 -2.834 1.00 87.75 82 GLN A CA 1
ATOM 687 C C . GLN A 1 82 ? 9.958 -8.032 -4.114 1.00 87.75 82 GLN A C 1
ATOM 689 O O . GLN A 1 82 ? 10.810 -8.321 -4.957 1.00 87.75 82 GLN A O 1
ATOM 694 N N . ARG A 1 83 ? 9.191 -6.945 -4.257 1.00 90.12 83 ARG A N 1
ATOM 695 C CA . ARG A 1 83 ? 9.322 -5.984 -5.359 1.00 90.12 83 ARG A CA 1
ATOM 696 C C . ARG A 1 83 ? 9.756 -4.627 -4.819 1.00 90.12 83 ARG A C 1
ATOM 698 O O . ARG A 1 83 ? 9.389 -4.200 -3.729 1.00 90.12 83 ARG A O 1
ATOM 705 N N . SER A 1 84 ? 10.600 -3.951 -5.585 1.00 89.88 84 SER A N 1
ATOM 706 C CA . SER A 1 84 ? 11.095 -2.614 -5.256 1.00 89.88 84 SER A CA 1
ATOM 707 C C . SER A 1 84 ? 11.350 -1.798 -6.516 1.00 89.88 84 SER A C 1
ATOM 709 O O . SER A 1 84 ? 11.384 -2.332 -7.627 1.00 89.88 84 SER A O 1
ATOM 711 N N . TYR A 1 85 ? 11.623 -0.508 -6.345 1.00 89.19 85 TYR A N 1
ATOM 712 C CA . TYR A 1 85 ? 12.053 0.356 -7.443 1.00 89.19 85 TYR A CA 1
ATOM 713 C C . TYR A 1 85 ? 13.240 -0.232 -8.234 1.00 89.19 85 TYR A C 1
ATOM 715 O O . TYR A 1 85 ? 13.264 -0.182 -9.461 1.00 89.19 85 TYR A O 1
ATOM 723 N N . HIS A 1 86 ? 14.182 -0.900 -7.557 1.00 92.00 86 HIS A N 1
ATOM 724 C CA . HIS A 1 86 ? 15.304 -1.560 -8.228 1.00 92.00 86 HIS A CA 1
ATOM 725 C C . HIS A 1 86 ? 14.867 -2.710 -9.141 1.00 92.00 86 HIS A C 1
ATOM 727 O O . HIS A 1 86 ? 15.493 -2.938 -10.174 1.00 92.00 86 HIS A O 1
ATOM 733 N N . THR A 1 87 ? 13.802 -3.435 -8.786 1.00 91.88 87 THR A N 1
ATOM 734 C CA . THR A 1 87 ? 13.254 -4.490 -9.655 1.00 91.88 87 THR A CA 1
ATOM 735 C C . THR A 1 87 ? 12.602 -3.904 -10.907 1.00 91.88 87 THR A C 1
ATOM 737 O O . THR A 1 87 ? 12.799 -4.451 -11.990 1.00 91.88 87 THR A O 1
ATOM 740 N N . ALA A 1 88 ? 11.937 -2.750 -10.793 1.00 90.75 88 ALA A N 1
ATOM 741 C CA . ALA A 1 88 ? 11.373 -2.043 -11.943 1.00 90.75 88 ALA A CA 1
ATOM 742 C C . ALA A 1 88 ? 12.475 -1.591 -12.914 1.00 90.75 88 ALA A C 1
ATOM 744 O O . ALA A 1 88 ? 12.426 -1.907 -14.098 1.00 90.75 88 ALA A O 1
ATOM 745 N N . LEU A 1 89 ? 13.534 -0.952 -12.402 1.00 90.62 89 LEU A N 1
ATOM 746 C CA . LEU A 1 89 ? 14.667 -0.514 -13.227 1.00 90.62 89 LEU A CA 1
ATOM 747 C C . LEU A 1 89 ? 15.365 -1.665 -13.960 1.00 90.62 89 LEU A C 1
ATOM 749 O O . LEU A 1 89 ? 15.746 -1.520 -15.121 1.00 90.62 89 LEU A O 1
ATOM 753 N N . LYS A 1 90 ? 15.542 -2.813 -13.292 1.00 91.19 90 LYS A N 1
ATOM 754 C CA . LYS A 1 90 ? 16.124 -4.009 -13.920 1.00 91.19 90 LYS A CA 1
ATOM 755 C C . LYS A 1 90 ? 15.253 -4.522 -15.066 1.00 91.19 90 LYS A C 1
ATOM 757 O O . LYS A 1 90 ? 15.794 -4.864 -16.113 1.00 91.19 90 LYS A O 1
ATOM 762 N N . THR A 1 91 ? 13.937 -4.543 -14.868 1.00 89.75 91 THR A N 1
ATOM 763 C CA . THR A 1 91 ? 12.961 -4.977 -15.879 1.00 89.75 91 THR A CA 1
ATOM 764 C C . THR A 1 91 ? 13.000 -4.047 -17.087 1.00 89.75 91 THR A C 1
ATOM 766 O O . THR A 1 91 ? 13.214 -4.512 -18.202 1.00 89.75 91 THR A O 1
ATOM 769 N N . ILE A 1 92 ? 12.965 -2.729 -16.857 1.00 89.56 92 ILE A N 1
ATOM 770 C CA . ILE A 1 92 ? 13.077 -1.713 -17.915 1.00 89.56 92 ILE A CA 1
ATOM 771 C C . ILE A 1 92 ? 14.372 -1.895 -18.716 1.00 89.56 92 ILE A C 1
ATOM 773 O O . ILE A 1 92 ? 14.339 -1.978 -19.941 1.00 89.56 92 ILE A O 1
ATOM 777 N N . LYS A 1 93 ? 15.519 -2.024 -18.037 1.00 88.56 93 LYS A N 1
ATOM 778 C CA . LYS A 1 93 ? 16.820 -2.200 -18.702 1.00 88.56 93 LYS A CA 1
ATOM 779 C C . LYS A 1 93 ? 16.895 -3.487 -19.532 1.00 88.56 93 LYS A C 1
ATOM 781 O O . LYS A 1 93 ? 17.574 -3.500 -20.555 1.00 88.56 93 LYS A O 1
ATOM 786 N N . ARG A 1 94 ? 16.250 -4.567 -19.079 1.00 88.50 94 ARG A N 1
ATOM 787 C CA . ARG A 1 94 ? 16.262 -5.868 -19.764 1.00 88.50 94 ARG A CA 1
ATOM 788 C C . ARG A 1 94 ? 15.322 -5.895 -20.967 1.00 88.50 94 ARG A C 1
ATOM 790 O O . ARG A 1 94 ? 15.695 -6.429 -22.002 1.00 88.50 94 ARG A O 1
ATOM 797 N N . GLU A 1 95 ? 14.116 -5.360 -20.818 1.00 86.88 95 GLU A N 1
ATOM 798 C CA . GLU A 1 95 ? 13.026 -5.558 -21.784 1.00 86.88 95 GLU A CA 1
ATOM 799 C C . GLU A 1 95 ? 12.910 -4.418 -22.800 1.00 86.88 95 GLU A C 1
ATOM 801 O O . GLU A 1 95 ? 12.496 -4.647 -23.932 1.00 86.88 95 GLU A O 1
ATOM 806 N N . PHE A 1 96 ? 13.346 -3.204 -22.451 1.00 84.06 96 PHE A N 1
ATOM 807 C CA . PHE A 1 96 ? 13.154 -2.004 -23.276 1.00 84.06 96 PHE A CA 1
ATOM 808 C C . PHE A 1 96 ? 14.444 -1.510 -23.949 1.00 84.06 96 PHE A C 1
ATOM 810 O O . PHE A 1 96 ? 14.551 -0.339 -24.303 1.00 84.06 96 PHE A O 1
ATOM 817 N N . GLY A 1 97 ? 15.427 -2.390 -24.173 1.00 80.94 97 GLY A N 1
ATOM 818 C CA . GLY A 1 97 ? 16.733 -2.023 -24.747 1.00 80.94 97 GLY A CA 1
ATOM 819 C C . GLY A 1 97 ? 16.685 -1.384 -26.146 1.00 80.94 97 GLY A C 1
ATOM 820 O O . GLY A 1 97 ? 17.625 -0.694 -26.527 1.00 80.94 97 GLY A O 1
ATOM 821 N N . GLY A 1 98 ? 15.595 -1.579 -26.897 1.00 85.12 98 GLY A N 1
ATOM 822 C CA . GLY A 1 98 ? 15.366 -0.976 -28.218 1.00 85.12 98 GLY A CA 1
ATOM 823 C C . GLY A 1 98 ? 14.326 0.151 -28.245 1.00 85.12 98 GLY A C 1
ATOM 824 O O . GLY A 1 98 ? 14.004 0.654 -29.323 1.00 85.12 98 GLY A O 1
ATOM 825 N N . ALA A 1 99 ? 13.766 0.541 -27.096 1.00 86.81 99 ALA A N 1
ATOM 826 C CA . ALA A 1 99 ? 12.746 1.582 -27.042 1.00 86.81 99 ALA A CA 1
ATOM 827 C C . ALA A 1 99 ? 13.365 2.963 -27.317 1.00 86.81 99 ALA A C 1
ATOM 829 O O . ALA A 1 99 ? 14.325 3.372 -26.668 1.00 86.81 99 ALA A O 1
ATOM 830 N N . ARG A 1 100 ? 12.803 3.693 -28.287 1.00 87.25 100 ARG A N 1
ATOM 831 C CA . ARG A 1 100 ? 13.256 5.046 -28.666 1.00 87.25 100 ARG A CA 1
ATOM 832 C C . ARG A 1 100 ? 12.514 6.172 -27.947 1.00 87.25 100 ARG A C 1
ATOM 834 O O . ARG A 1 100 ? 13.018 7.287 -27.900 1.00 87.25 100 ARG A O 1
ATOM 841 N N . TRP A 1 101 ? 11.327 5.887 -27.418 1.00 90.69 101 TRP A N 1
ATOM 842 C CA . TRP A 1 101 ? 10.432 6.874 -26.821 1.00 90.69 101 TRP A CA 1
ATOM 843 C C . TRP A 1 101 ? 9.839 6.323 -25.527 1.00 90.69 101 TRP A C 1
ATOM 845 O O . TRP A 1 101 ? 9.485 5.146 -25.459 1.00 90.69 101 TRP A O 1
ATOM 855 N N . PHE A 1 102 ? 9.716 7.189 -24.523 1.00 89.44 102 PHE A N 1
ATOM 856 C CA . PHE A 1 102 ? 9.083 6.896 -23.239 1.00 89.44 102 PHE A CA 1
ATOM 857 C C . PHE A 1 102 ? 7.959 7.900 -22.995 1.00 89.44 102 PHE A C 1
ATOM 859 O O . PHE A 1 102 ? 8.089 9.074 -23.339 1.00 89.44 102 PHE A O 1
ATOM 866 N N . VAL A 1 103 ? 6.868 7.433 -22.393 1.00 91.44 103 VAL A N 1
ATOM 867 C CA . VAL A 1 103 ? 5.755 8.282 -21.961 1.00 91.44 103 VAL A CA 1
ATOM 868 C C . VAL A 1 103 ? 5.756 8.306 -20.441 1.00 91.44 103 VAL A C 1
ATOM 870 O O . VAL A 1 103 ? 5.657 7.260 -19.801 1.00 91.44 103 VAL A O 1
ATOM 873 N N . GLU A 1 104 ? 5.888 9.497 -19.870 1.00 90.69 104 GLU A N 1
ATOM 874 C CA . GLU A 1 104 ? 5.812 9.712 -18.429 1.00 90.69 104 GLU A CA 1
ATOM 875 C C . GLU A 1 104 ? 4.401 10.171 -18.054 1.00 90.69 104 GLU A C 1
ATOM 877 O O . GLU A 1 104 ? 3.843 11.080 -18.669 1.00 90.69 104 GLU A O 1
ATOM 882 N N . GLY A 1 105 ? 3.824 9.537 -17.036 1.00 90.25 105 GLY A N 1
ATOM 883 C CA . GLY A 1 105 ? 2.547 9.931 -16.457 1.00 90.25 105 GLY A CA 1
ATOM 884 C C . GLY A 1 105 ? 2.623 9.876 -14.938 1.00 90.25 105 GLY A C 1
ATOM 885 O O . GLY A 1 105 ? 3.083 8.883 -14.378 1.00 90.25 105 GLY A O 1
ATOM 886 N N . ASP A 1 106 ? 2.154 10.934 -14.277 1.00 87.12 106 ASP A N 1
ATOM 887 C CA . ASP A 1 106 ? 2.034 11.004 -12.820 1.00 87.12 106 ASP A CA 1
ATOM 888 C C . ASP A 1 106 ? 0.600 11.356 -12.413 1.00 87.12 106 ASP A C 1
ATOM 890 O O . ASP A 1 106 ? -0.075 12.171 -13.051 1.00 87.12 106 ASP A O 1
ATOM 894 N N . ILE A 1 107 ? 0.130 10.747 -11.325 1.00 85.38 107 ILE A N 1
ATOM 895 C CA . ILE A 1 107 ? -1.215 10.966 -10.794 1.00 85.38 107 ILE A CA 1
ATOM 896 C C . ILE A 1 107 ? -1.124 11.952 -9.633 1.00 85.38 107 ILE A C 1
ATOM 898 O O . ILE A 1 107 ? -0.734 11.612 -8.511 1.00 85.38 107 ILE A O 1
ATOM 902 N N . LYS A 1 108 ? -1.571 13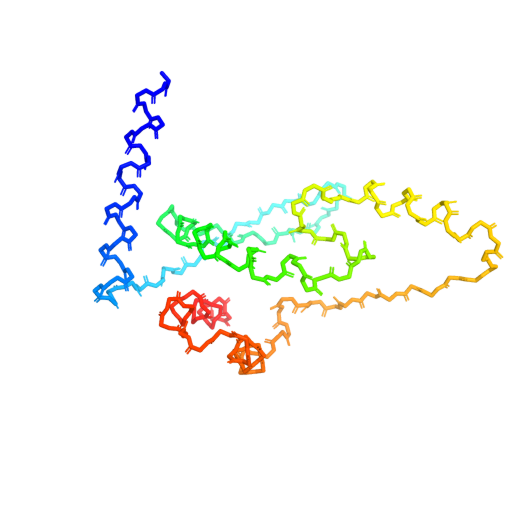.186 -9.877 1.00 79.75 108 LYS A N 1
ATOM 903 C CA . LYS A 1 108 ? -1.600 14.229 -8.850 1.00 79.75 108 LYS A CA 1
ATOM 904 C C . LYS A 1 108 ? -2.608 13.890 -7.748 1.00 79.75 108 LYS A C 1
ATOM 906 O O . LYS A 1 108 ? -3.815 13.853 -7.976 1.00 79.75 108 LYS A O 1
ATOM 911 N N . GLY A 1 109 ? -2.107 13.719 -6.525 1.00 71.19 109 GLY A N 1
ATOM 912 C CA . GLY A 1 109 ? -2.956 13.537 -5.345 1.00 71.19 109 GLY A CA 1
ATOM 913 C C . GLY A 1 109 ? -3.756 12.236 -5.378 1.00 71.19 109 GLY A C 1
ATOM 914 O O . GLY A 1 109 ? -4.931 12.247 -5.026 1.00 71.19 109 GLY A O 1
ATOM 915 N N . CYS A 1 110 ? -3.131 11.129 -5.802 1.00 76.19 110 CYS A N 1
ATOM 916 C CA . CYS A 1 110 ? -3.771 9.811 -5.891 1.00 76.19 110 CYS A CA 1
ATOM 917 C C . CYS A 1 110 ? -4.610 9.487 -4.639 1.00 76.19 110 CYS A C 1
ATOM 919 O O . CYS A 1 110 ? -5.802 9.252 -4.746 1.00 76.19 110 CYS A O 1
ATOM 921 N N . PHE A 1 111 ? -4.049 9.602 -3.433 1.00 72.50 111 PHE A N 1
ATOM 922 C CA . PHE A 1 111 ? -4.787 9.297 -2.198 1.00 72.50 111 PHE A CA 1
ATOM 923 C C . PHE A 1 111 ? -5.840 10.336 -1.798 1.00 72.50 111 PHE A C 1
ATOM 925 O O . PHE A 1 111 ? -6.820 9.988 -1.139 1.00 72.50 111 PHE A O 1
ATOM 932 N N . ASP A 1 112 ? -5.662 11.594 -2.196 1.00 74.25 112 ASP A N 1
ATOM 933 C CA . ASP A 1 112 ? -6.584 12.676 -1.848 1.00 74.25 112 ASP A CA 1
ATOM 934 C C . ASP A 1 112 ? -7.856 12.617 -2.711 1.00 74.25 112 ASP A C 1
ATOM 936 O O . ASP A 1 112 ? -8.952 12.911 -2.228 1.00 74.25 112 ASP A O 1
ATOM 940 N N . ASN A 1 113 ? -7.726 12.164 -3.961 1.00 78.88 113 ASN A N 1
ATOM 941 C CA . ASN A 1 113 ? -8.783 12.194 -4.975 1.00 78.88 113 ASN A CA 1
ATOM 942 C C . ASN A 1 113 ? -9.459 10.837 -5.241 1.00 78.88 113 ASN A C 1
ATOM 944 O O . ASN A 1 113 ? -10.329 10.760 -6.103 1.00 78.88 113 ASN A O 1
ATOM 948 N N . ILE A 1 114 ? -9.102 9.767 -4.520 1.00 80.69 114 ILE A N 1
ATOM 949 C CA . ILE A 1 114 ? -9.792 8.476 -4.666 1.00 80.69 114 ILE A CA 1
ATOM 950 C C . ILE A 1 114 ? -11.237 8.582 -4.164 1.00 80.69 114 ILE A C 1
ATOM 952 O O . ILE A 1 114 ? -11.492 8.947 -3.010 1.00 80.69 114 ILE A O 1
ATOM 956 N N . ASP A 1 115 ? -12.178 8.202 -5.030 1.00 82.50 115 ASP A N 1
ATOM 957 C CA . ASP A 1 115 ? -13.577 8.014 -4.668 1.00 82.50 115 ASP A CA 1
ATOM 958 C C . ASP A 1 115 ? -13.734 6.745 -3.817 1.00 82.50 115 ASP A C 1
ATOM 960 O O . ASP A 1 115 ? -13.448 5.621 -4.243 1.00 82.50 115 ASP A O 1
ATOM 964 N N . HIS A 1 116 ? -14.186 6.927 -2.576 1.00 79.62 116 HIS A N 1
ATOM 965 C CA . HIS A 1 116 ? -14.319 5.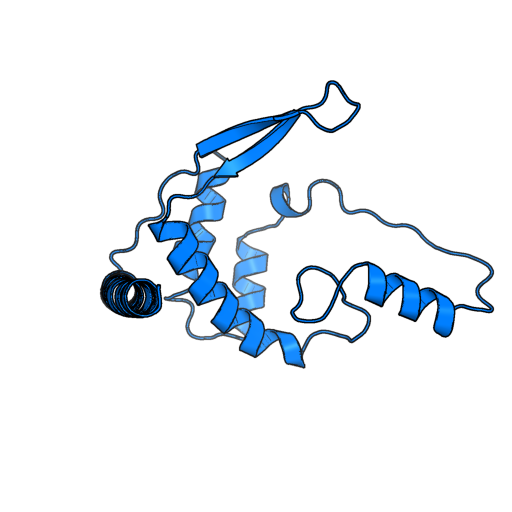826 -1.627 1.00 79.62 116 HIS A CA 1
ATOM 966 C C . HIS A 1 116 ? -15.440 4.848 -2.002 1.00 79.62 116 HIS A C 1
ATOM 968 O O . HIS A 1 116 ? -15.333 3.673 -1.661 1.00 79.62 116 HIS A O 1
ATOM 974 N N . GLY A 1 117 ? -16.500 5.298 -2.681 1.00 81.56 117 GLY A N 1
ATOM 975 C CA . GLY A 1 117 ? -17.589 4.421 -3.117 1.00 81.56 117 GLY A CA 1
ATOM 976 C C . GLY A 1 117 ? -17.121 3.459 -4.205 1.00 81.56 117 GLY A C 1
ATOM 977 O O . GLY A 1 117 ? -17.341 2.254 -4.110 1.00 81.56 117 GLY A O 1
ATOM 978 N N . THR A 1 118 ? -16.377 3.986 -5.172 1.00 85.25 118 THR A N 1
ATOM 979 C CA . THR A 1 118 ? -15.761 3.232 -6.267 1.00 85.25 118 THR A CA 1
ATOM 980 C C . THR A 1 118 ? -14.726 2.249 -5.732 1.00 85.25 118 THR A C 1
ATOM 982 O O . THR A 1 118 ? -14.744 1.078 -6.104 1.00 85.25 118 THR A O 1
ATOM 985 N N . LEU A 1 119 ? -13.867 2.682 -4.800 1.00 84.19 119 LEU A N 1
ATOM 986 C CA . LEU A 1 119 ? -12.879 1.802 -4.170 1.00 84.19 119 LEU A CA 1
ATOM 987 C C . LEU A 1 119 ? -13.543 0.630 -3.432 1.00 84.19 119 LEU A C 1
ATOM 989 O O . LEU A 1 119 ? -13.134 -0.517 -3.605 1.00 84.19 119 LEU A O 1
ATOM 993 N N . ILE A 1 120 ? -14.573 0.905 -2.625 1.00 82.69 120 ILE A N 1
ATOM 994 C CA . ILE A 1 120 ? -15.323 -0.139 -1.913 1.00 82.69 120 ILE A CA 1
ATOM 995 C C . ILE A 1 120 ? -16.003 -1.072 -2.917 1.00 82.69 120 ILE A C 1
ATOM 997 O O . ILE A 1 120 ? -15.908 -2.287 -2.766 1.00 82.69 120 ILE A O 1
ATOM 1001 N N . GLY A 1 121 ? -16.626 -0.524 -3.965 1.00 83.94 121 GLY A N 1
ATOM 1002 C CA . GLY A 1 121 ? -17.255 -1.304 -5.029 1.00 83.94 121 GLY A CA 1
ATOM 1003 C C . GLY A 1 121 ? -16.281 -2.275 -5.698 1.00 83.94 121 GLY A C 1
ATOM 1004 O O . GLY A 1 121 ? -16.585 -3.460 -5.804 1.00 83.94 121 GLY A O 1
ATOM 1005 N N . LEU A 1 122 ? -15.082 -1.808 -6.062 1.00 86.00 122 LEU A N 1
ATOM 1006 C CA . LEU A 1 122 ? -14.039 -2.644 -6.668 1.00 86.00 122 LEU A CA 1
ATOM 1007 C C . LEU A 1 122 ? -13.579 -3.769 -5.739 1.00 86.00 122 LEU A C 1
ATOM 1009 O O . LEU A 1 122 ? -13.423 -4.907 -6.180 1.00 86.00 122 LEU A O 1
ATOM 1013 N N . ILE A 1 123 ? -13.389 -3.476 -4.452 1.00 84.12 123 ILE A N 1
ATOM 1014 C CA . ILE A 1 123 ? -12.984 -4.504 -3.490 1.00 84.12 123 ILE A CA 1
ATOM 1015 C C . ILE A 1 123 ? -14.120 -5.520 -3.279 1.00 84.12 123 ILE A C 1
ATOM 1017 O O . ILE A 1 123 ? -13.851 -6.718 -3.172 1.00 84.12 123 ILE A O 1
ATOM 1021 N N . ASN A 1 124 ? -15.380 -5.072 -3.297 1.00 83.94 124 ASN A N 1
ATOM 1022 C CA . ASN A 1 124 ? -16.562 -5.919 -3.109 1.00 83.94 124 ASN A CA 1
ATOM 1023 C C . ASN A 1 124 ? -16.767 -6.928 -4.253 1.00 83.94 124 ASN A C 1
ATOM 1025 O O . ASN A 1 124 ? -17.363 -7.983 -4.048 1.00 83.94 124 ASN A O 1
ATOM 1029 N N . LEU A 1 125 ? -16.224 -6.655 -5.446 1.00 84.88 125 LEU A N 1
ATOM 1030 C CA . LEU A 1 125 ? -16.246 -7.611 -6.560 1.00 84.88 125 LEU A CA 1
ATOM 1031 C C . LEU A 1 125 ? -15.438 -8.883 -6.263 1.00 84.88 125 LEU A C 1
ATOM 1033 O O . LEU A 1 125 ? -15.789 -9.955 -6.753 1.00 84.88 125 LEU A O 1
ATOM 1037 N N . LYS A 1 126 ? -14.359 -8.783 -5.474 1.00 82.06 126 LYS A N 1
ATOM 1038 C CA . LYS A 1 126 ? -13.492 -9.925 -5.126 1.00 82.06 126 LYS A CA 1
ATOM 1039 C C . LYS A 1 126 ? -13.700 -10.432 -3.700 1.00 82.06 126 LYS A C 1
ATOM 1041 O O . LYS A 1 126 ? -13.531 -11.623 -3.455 1.00 82.06 126 LYS A O 1
ATOM 1046 N N . ILE A 1 127 ? -14.055 -9.555 -2.763 1.00 81.94 127 ILE A N 1
ATOM 1047 C CA . ILE A 1 127 ? -14.189 -9.876 -1.339 1.00 81.94 127 ILE A CA 1
ATOM 1048 C C . ILE A 1 127 ? -15.630 -9.605 -0.912 1.00 81.94 127 ILE A C 1
ATOM 1050 O O . ILE A 1 127 ? -16.010 -8.458 -0.708 1.00 81.94 127 ILE A O 1
ATOM 1054 N N . LYS A 1 128 ? -16.418 -10.675 -0.745 1.00 76.19 128 LYS A N 1
ATOM 1055 C CA . LYS A 1 128 ? -17.824 -10.579 -0.312 1.00 76.19 128 LYS A CA 1
ATOM 1056 C C . LYS A 1 128 ? -17.976 -10.174 1.155 1.00 76.19 128 LYS A C 1
ATOM 1058 O O . LYS A 1 128 ? -18.959 -9.536 1.517 1.00 76.19 128 LYS A O 1
ATOM 1063 N N . ASP A 1 129 ? -17.027 -10.560 2.006 1.00 73.62 129 ASP A N 1
ATOM 1064 C CA . ASP A 1 129 ? -17.061 -10.202 3.422 1.00 73.62 129 ASP A CA 1
ATOM 1065 C C . ASP A 1 129 ? -16.367 -8.856 3.645 1.00 73.62 129 ASP A C 1
ATOM 1067 O O . ASP A 1 129 ? -15.155 -8.767 3.822 1.00 73.62 129 ASP A O 1
ATOM 1071 N N . MET A 1 130 ? -17.144 -7.779 3.598 1.00 67.31 130 MET A N 1
ATOM 1072 C CA . MET A 1 130 ? -16.632 -6.426 3.816 1.00 67.31 130 MET A CA 1
ATOM 1073 C C . MET A 1 130 ? -16.564 -6.030 5.291 1.00 67.31 130 MET A C 1
ATOM 1075 O O . MET A 1 130 ? -16.044 -4.955 5.599 1.00 67.31 130 MET A O 1
ATOM 1079 N N . LYS A 1 131 ? -17.057 -6.860 6.218 1.00 67.12 131 LYS A N 1
ATOM 1080 C CA . LYS A 1 131 ? -17.215 -6.472 7.629 1.00 67.12 131 LYS A CA 1
ATOM 1081 C C . LYS A 1 131 ? -15.892 -6.080 8.281 1.00 67.12 131 LYS A C 1
ATOM 1083 O O . LYS A 1 131 ? -15.837 -5.119 9.040 1.00 67.12 131 LYS A O 1
ATOM 1088 N N . PHE A 1 132 ? -14.804 -6.753 7.911 1.00 68.75 132 PHE A N 1
ATOM 1089 C CA . PHE A 1 132 ? -13.465 -6.433 8.411 1.00 68.75 132 PHE A CA 1
ATOM 1090 C C . PHE A 1 132 ? -12.799 -5.240 7.700 1.00 68.75 132 PHE A C 1
ATOM 1092 O O . PHE A 1 132 ? -11.857 -4.653 8.231 1.00 68.75 132 PHE A O 1
ATOM 1099 N N . LEU A 1 133 ? -13.277 -4.866 6.508 1.00 68.19 133 LEU A N 1
ATOM 1100 C CA . LEU A 1 133 ? -12.729 -3.773 5.698 1.00 68.19 133 LEU A CA 1
ATOM 1101 C C . LEU A 1 133 ? -13.422 -2.440 5.975 1.00 68.19 133 LEU A C 1
ATOM 1103 O O . LEU A 1 133 ? -12.759 -1.404 5.998 1.00 68.19 133 LEU A O 1
ATOM 1107 N N . LEU A 1 134 ? -14.735 -2.451 6.218 1.00 65.38 134 LEU A N 1
ATOM 1108 C CA . LEU A 1 134 ? -15.547 -1.245 6.403 1.00 65.38 134 LEU A CA 1
ATOM 1109 C C . LEU A 1 134 ? -15.008 -0.296 7.489 1.00 65.38 134 LEU A C 1
ATOM 1111 O O . LEU A 1 134 ? -14.915 0.900 7.205 1.00 65.38 134 LEU A O 1
ATOM 1115 N N . PRO A 1 135 ? -14.572 -0.764 8.675 1.00 62.97 135 PRO A N 1
ATOM 1116 C CA . PRO A 1 135 ? -14.011 0.115 9.702 1.00 62.97 135 PRO A CA 1
ATOM 1117 C C . PRO A 1 135 ? -12.652 0.731 9.327 1.00 62.97 135 PRO A C 1
ATOM 1119 O O . PRO A 1 135 ? -12.299 1.821 9.774 1.00 62.97 135 PRO A O 1
ATOM 1122 N N . VAL A 1 136 ? -11.867 0.038 8.497 1.00 65.50 136 VAL A N 1
ATOM 1123 C CA . VAL A 1 136 ? -10.569 0.535 8.017 1.00 65.50 136 VAL A CA 1
ATOM 1124 C C . VAL A 1 136 ? -10.771 1.525 6.874 1.00 65.50 136 VAL A C 1
ATOM 1126 O O . VAL A 1 136 ? -10.088 2.547 6.818 1.00 65.50 136 VAL A O 1
ATOM 1129 N N . VAL A 1 137 ? -11.740 1.268 5.992 1.00 63.41 137 VAL A N 1
ATOM 1130 C CA . VAL A 1 137 ? -12.060 2.152 4.867 1.00 63.41 137 VAL A CA 1
ATOM 1131 C C . VAL A 1 137 ? -12.784 3.423 5.336 1.00 63.41 137 VAL A C 1
ATOM 1133 O O . VAL A 1 137 ? -12.495 4.517 4.848 1.00 63.41 137 VAL A O 1
ATOM 1136 N N . SER A 1 138 ? -13.665 3.328 6.337 1.00 59.31 138 SER A N 1
ATOM 1137 C CA . SER A 1 138 ? -14.355 4.487 6.929 1.00 59.31 138 SER A CA 1
ATOM 1138 C C . SER A 1 138 ? -13.388 5.480 7.585 1.00 59.31 138 SER A C 1
ATOM 1140 O O . SER A 1 138 ? -13.626 6.689 7.546 1.00 59.31 138 SER A O 1
ATOM 1142 N N . LYS A 1 139 ? -12.235 5.012 8.077 1.00 59.56 139 LYS A N 1
ATOM 1143 C CA . LYS A 1 139 ? -11.150 5.875 8.560 1.00 59.56 139 LYS A CA 1
ATOM 1144 C C . LYS A 1 139 ? -10.631 6.843 7.493 1.00 59.56 139 LYS A C 1
ATOM 1146 O O . LYS A 1 139 ? -10.253 7.964 7.829 1.00 59.56 139 LYS A O 1
ATOM 1151 N N . PHE A 1 140 ? -10.651 6.464 6.213 1.00 55.62 140 PHE A N 1
ATOM 1152 C CA . PHE A 1 140 ? -10.253 7.374 5.136 1.00 55.62 140 PHE A CA 1
ATOM 1153 C C . PHE A 1 140 ? -11.240 8.535 4.952 1.00 55.62 140 PHE A C 1
ATOM 1155 O O . PHE A 1 140 ? -10.806 9.636 4.620 1.00 55.62 140 PHE A O 1
ATOM 1162 N N . LYS A 1 141 ? -12.533 8.353 5.271 1.00 50.62 141 LYS A N 1
ATOM 1163 C CA . LYS A 1 141 ? -13.504 9.465 5.312 1.00 50.62 141 LYS A CA 1
ATOM 1164 C C . LYS A 1 141 ? -13.206 10.454 6.445 1.00 50.62 141 LYS A C 1
ATOM 1166 O O . LYS A 1 141 ? -13.408 11.650 6.269 1.00 50.62 141 LYS A O 1
ATOM 1171 N N . LEU A 1 142 ? -12.702 9.974 7.585 1.00 44.62 142 LEU A N 1
ATOM 1172 C CA . LEU A 1 142 ? -12.358 10.809 8.748 1.00 44.62 142 LEU A CA 1
ATOM 1173 C C . LEU A 1 142 ? -11.049 11.598 8.574 1.00 44.62 142 LEU A C 1
ATOM 1175 O O . LEU A 1 142 ? -10.797 12.523 9.333 1.00 44.62 142 LEU A O 1
ATOM 1179 N N . LEU A 1 143 ? -10.220 11.256 7.582 1.00 47.19 143 LEU A N 1
ATOM 1180 C CA . LEU A 1 143 ? -8.962 11.952 7.278 1.00 47.19 143 LEU A CA 1
ATOM 1181 C C . LEU A 1 143 ? -9.144 13.260 6.485 1.00 47.19 143 LEU A C 1
ATOM 1183 O O . LEU A 1 143 ? -8.205 14.062 6.417 1.00 47.19 143 LEU A O 1
ATOM 1187 N N . LYS A 1 144 ? -10.326 13.450 5.878 1.00 40.94 144 LYS A N 1
ATOM 1188 C CA . LYS A 1 144 ? -10.690 14.613 5.049 1.00 40.94 144 LYS A CA 1
ATOM 1189 C C . LYS A 1 144 ? -11.404 15.737 5.820 1.00 40.94 144 LYS A C 1
ATOM 1191 O O . LYS A 1 144 ? -11.741 16.740 5.199 1.00 40.94 144 LYS A O 1
ATOM 1196 N N . LYS A 1 145 ? -11.635 15.583 7.128 1.00 34.84 145 LYS A N 1
ATOM 1197 C CA . LYS A 1 145 ? -12.108 16.662 8.011 1.00 34.84 145 LYS A CA 1
ATOM 1198 C C . LYS A 1 145 ? -10.964 17.210 8.854 1.00 34.84 145 LYS A C 1
ATOM 1200 O O . LYS A 1 145 ? -10.093 16.403 9.250 1.00 34.84 145 LYS A O 1
#

Radius of gyration: 19.15 Å; chains: 1; bounding box: 35×39×53 Å

Sequence (145 aa):
MIQQMVLVKKKSKKLFNLYLKEETYHPQPVRRMYIEKKNSKKQRPLGIPTFTDKLIQEAVRLILESIYEPVFEDVSHGFRPQRSYHTALKTIKREFGGARWFVEGDIKGCFDNIDHGTLIGLINLKIKDMKFLLPVVSKFKLLKK